Protein AF-A0A838FKN0-F1 (afdb_monomer)

Sequence (124 aa):
MKDRPEALARLDLLFSTSRIAHEATFDIHGELVALGADDDQTRELVRESALIALDDLAVLTAQARRLAARWSEQSLLAREEANRTLQAVHAELVRIEPEIRRLRARQQEIARDLRSRLTQAREG

Mean predicted aligned error: 3.79 Å

Structure (mmCIF, N/CA/C/O backbone):
data_AF-A0A838FKN0-F1
#
_entry.id   AF-A0A838FKN0-F1
#
loop_
_atom_site.group_PDB
_atom_site.id
_atom_site.type_symbol
_atom_site.label_atom_id
_atom_site.label_alt_id
_atom_site.label_comp_id
_atom_site.label_asym_id
_atom_site.label_entity_id
_atom_site.label_seq_id
_atom_site.pdbx_PDB_ins_code
_atom_site.Cartn_x
_atom_site.Cartn_y
_atom_site.Cartn_z
_atom_site.occupancy
_atom_site.B_iso_or_equiv
_atom_site.auth_seq_id
_atom_site.auth_comp_id
_atom_site.auth_asym_id
_atom_site.auth_atom_id
_atom_site.pdbx_PDB_model_num
ATOM 1 N N . MET A 1 1 ? 28.565 -5.437 -4.246 1.00 41.88 1 MET A N 1
ATOM 2 C CA . MET A 1 1 ? 27.161 -5.333 -4.697 1.00 41.88 1 MET A CA 1
ATOM 3 C C . MET A 1 1 ? 27.004 -3.983 -5.366 1.00 41.88 1 MET A C 1
ATOM 5 O O . MET A 1 1 ? 27.414 -3.004 -4.768 1.00 41.88 1 MET A O 1
ATOM 9 N N . LYS A 1 2 ? 26.518 -3.927 -6.611 1.00 53.03 2 LYS A N 1
ATOM 10 C CA . LYS A 1 2 ? 26.125 -2.654 -7.232 1.00 53.03 2 LYS A CA 1
ATOM 11 C C . LYS A 1 2 ? 24.894 -2.177 -6.465 1.00 53.03 2 LYS A C 1
ATOM 13 O O . LYS A 1 2 ? 23.946 -2.957 -6.364 1.00 53.03 2 LYS A O 1
ATOM 18 N N . ASP A 1 3 ? 24.936 -0.983 -5.890 1.00 70.62 3 ASP A N 1
ATOM 19 C CA . ASP A 1 3 ? 23.798 -0.439 -5.152 1.00 70.62 3 ASP A CA 1
ATOM 20 C C . ASP A 1 3 ? 22.535 -0.515 -6.014 1.00 70.62 3 ASP A C 1
ATOM 22 O O . ASP A 1 3 ? 22.561 -0.223 -7.217 1.00 70.62 3 ASP A O 1
ATOM 26 N N . ARG A 1 4 ? 21.437 -0.990 -5.417 1.00 79.88 4 ARG A N 1
ATOM 27 C CA . ARG A 1 4 ? 20.151 -1.081 -6.108 1.00 79.88 4 ARG A CA 1
ATOM 28 C C . ARG A 1 4 ? 19.762 0.334 -6.551 1.00 79.88 4 ARG A C 1
ATOM 30 O O . ARG A 1 4 ? 19.778 1.231 -5.709 1.00 79.88 4 ARG A O 1
ATOM 37 N N . PRO A 1 5 ? 19.406 0.555 -7.830 1.00 90.19 5 PRO A N 1
ATOM 38 C CA . PRO A 1 5 ? 19.011 1.876 -8.293 1.00 90.19 5 PRO A CA 1
ATOM 39 C C . PRO A 1 5 ? 17.907 2.479 -7.425 1.00 90.19 5 PRO A C 1
ATOM 41 O O . PRO A 1 5 ? 16.948 1.788 -7.076 1.00 90.19 5 PRO A O 1
ATOM 44 N N . GLU A 1 6 ? 18.016 3.775 -7.138 1.00 91.62 6 GLU A N 1
ATOM 45 C CA . GLU A 1 6 ? 17.110 4.504 -6.243 1.00 91.62 6 GLU A CA 1
ATOM 46 C C . GLU A 1 6 ? 15.633 4.306 -6.609 1.00 91.62 6 GLU A C 1
ATOM 48 O O . GLU A 1 6 ? 14.808 4.032 -5.743 1.00 91.62 6 GLU A O 1
ATOM 53 N N . ALA A 1 7 ? 15.299 4.355 -7.902 1.00 89.88 7 ALA A N 1
ATOM 54 C CA . ALA A 1 7 ? 13.933 4.142 -8.373 1.00 89.88 7 ALA A CA 1
ATOM 55 C C . ALA A 1 7 ? 13.384 2.757 -7.972 1.00 89.88 7 ALA A C 1
ATOM 57 O O . ALA A 1 7 ? 12.235 2.635 -7.554 1.00 89.88 7 ALA A O 1
ATOM 58 N N . LEU A 1 8 ? 14.213 1.712 -8.031 1.00 91.31 8 LEU A N 1
ATOM 59 C CA . LEU A 1 8 ? 13.810 0.361 -7.637 1.00 91.31 8 LEU A CA 1
ATOM 60 C C . LEU A 1 8 ? 13.711 0.214 -6.118 1.00 91.31 8 LEU A C 1
ATOM 62 O O . LEU A 1 8 ? 12.804 -0.456 -5.637 1.00 91.31 8 LEU A O 1
ATOM 66 N N . ALA A 1 9 ? 14.606 0.858 -5.366 1.00 92.81 9 ALA A N 1
ATOM 67 C CA . ALA A 1 9 ? 14.510 0.903 -3.908 1.00 92.81 9 ALA A CA 1
ATOM 68 C C . ALA A 1 9 ? 13.241 1.646 -3.449 1.00 92.81 9 ALA A C 1
ATOM 70 O O . ALA A 1 9 ? 12.555 1.203 -2.530 1.00 92.81 9 ALA A O 1
ATOM 71 N N . ARG A 1 10 ? 12.881 2.742 -4.129 1.00 91.38 10 ARG A N 1
ATOM 72 C CA . ARG A 1 10 ? 11.648 3.495 -3.875 1.00 91.38 10 ARG A CA 1
ATOM 73 C C . ARG A 1 10 ? 10.408 2.644 -4.139 1.00 91.38 10 ARG A C 1
ATOM 75 O O . ARG A 1 10 ? 9.490 2.674 -3.328 1.00 91.38 10 ARG A O 1
ATOM 82 N N . LEU A 1 11 ? 10.388 1.871 -5.226 1.00 90.06 11 LEU A N 1
ATOM 83 C CA . LEU A 1 11 ? 9.292 0.942 -5.517 1.00 90.06 11 LEU A CA 1
ATOM 84 C C . LEU A 1 11 ? 9.113 -0.101 -4.402 1.00 90.06 11 LEU A C 1
ATOM 86 O O . LEU A 1 11 ? 7.991 -0.309 -3.948 1.00 90.06 11 LEU A O 1
ATOM 90 N N . ASP A 1 12 ? 10.197 -0.711 -3.921 1.00 91.00 12 ASP A N 1
ATOM 91 C CA . ASP A 1 12 ? 10.123 -1.682 -2.819 1.00 91.00 12 ASP A CA 1
ATOM 92 C C . ASP A 1 12 ? 9.615 -1.043 -1.521 1.00 91.00 12 ASP A C 1
ATOM 94 O O . ASP A 1 12 ? 8.789 -1.624 -0.813 1.00 91.00 12 ASP A O 1
ATOM 98 N N . LEU A 1 13 ? 10.094 0.167 -1.215 1.00 91.50 13 LEU A N 1
ATOM 99 C CA . LEU A 1 13 ? 9.705 0.904 -0.017 1.00 91.50 13 LEU A CA 1
ATOM 100 C C . LEU A 1 13 ? 8.203 1.218 -0.003 1.00 91.50 13 LEU A C 1
ATOM 102 O O . LEU A 1 13 ? 7.563 1.168 1.046 1.00 91.50 13 LEU A O 1
ATOM 106 N N . LEU A 1 14 ? 7.621 1.525 -1.162 1.00 89.06 14 LEU A N 1
ATOM 107 C CA . LEU A 1 14 ? 6.186 1.790 -1.284 1.00 89.06 14 LEU A CA 1
ATOM 108 C C . LEU A 1 14 ? 5.347 0.580 -0.858 1.00 89.06 14 LEU A C 1
ATOM 110 O O . LEU A 1 14 ? 4.394 0.726 -0.094 1.00 89.06 14 LEU A O 1
ATOM 114 N N . PHE A 1 15 ? 5.744 -0.619 -1.282 1.00 86.81 15 PHE A N 1
ATOM 115 C CA . PHE A 1 15 ? 5.071 -1.855 -0.892 1.00 86.81 15 PHE A CA 1
ATOM 116 C C . PHE A 1 15 ? 5.256 -2.183 0.587 1.00 86.81 15 PHE A C 1
ATOM 118 O O . PHE A 1 15 ? 4.286 -2.498 1.279 1.00 86.81 15 PHE A O 1
ATOM 125 N N . SER A 1 16 ? 6.492 -2.109 1.086 1.00 91.06 16 SER A N 1
ATOM 126 C CA . SER A 1 16 ? 6.775 -2.469 2.476 1.00 91.06 16 SER A CA 1
ATOM 127 C C . SER A 1 16 ? 6.054 -1.539 3.449 1.00 91.06 16 SER A C 1
ATOM 129 O O . SER A 1 16 ? 5.440 -2.013 4.402 1.00 91.06 16 SER A O 1
ATOM 131 N N . THR A 1 17 ? 6.049 -0.233 3.177 1.00 92.81 17 THR A N 1
ATOM 132 C CA . THR A 1 17 ? 5.402 0.754 4.051 1.00 92.81 17 THR A CA 1
ATOM 133 C C . THR A 1 17 ? 3.88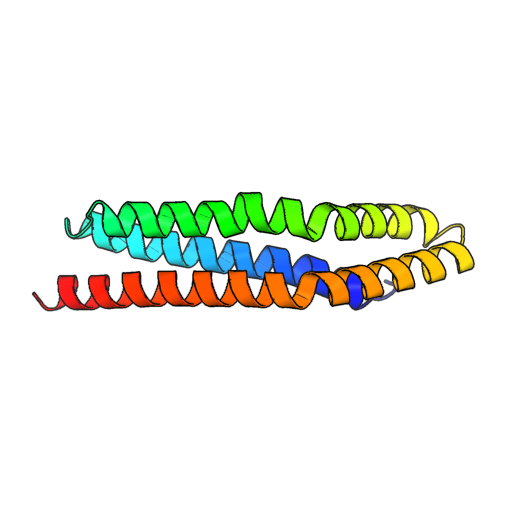5 0.628 4.080 1.00 92.81 17 THR A C 1
ATOM 135 O O . THR A 1 17 ? 3.303 0.766 5.154 1.00 92.81 17 THR A O 1
ATOM 138 N N . SER A 1 18 ? 3.234 0.326 2.953 1.00 92.25 18 SER A N 1
ATOM 139 C CA . SER A 1 18 ? 1.783 0.120 2.954 1.00 92.25 18 SER A CA 1
ATOM 140 C C . SER A 1 18 ? 1.371 -1.158 3.680 1.00 92.25 18 SER A C 1
ATOM 142 O O . SER A 1 18 ? 0.406 -1.142 4.444 1.00 92.25 18 SER A O 1
ATOM 144 N N . ARG A 1 19 ? 2.137 -2.246 3.519 1.00 92.81 19 ARG A N 1
ATOM 145 C CA . ARG A 1 19 ? 1.890 -3.493 4.255 1.00 92.81 19 ARG A CA 1
ATOM 146 C C . ARG A 1 19 ? 2.026 -3.287 5.764 1.00 92.81 19 ARG A C 1
ATOM 148 O O . ARG A 1 19 ? 1.132 -3.679 6.500 1.00 92.81 19 ARG A O 1
ATOM 155 N N . ILE A 1 20 ? 3.081 -2.595 6.203 1.00 94.88 20 ILE A N 1
ATOM 156 C CA . ILE A 1 20 ? 3.284 -2.242 7.619 1.00 94.88 20 ILE A CA 1
ATOM 157 C C . ILE A 1 20 ? 2.131 -1.373 8.144 1.00 94.88 20 ILE A C 1
ATOM 159 O O . ILE A 1 20 ? 1.662 -1.569 9.262 1.00 94.88 20 ILE A O 1
ATOM 163 N N . ALA A 1 21 ? 1.651 -0.411 7.349 1.00 94.06 21 ALA A N 1
ATOM 164 C CA . ALA A 1 21 ? 0.515 0.423 7.740 1.00 94.06 21 ALA A CA 1
ATOM 165 C C . ALA A 1 21 ? -0.773 -0.399 7.915 1.00 94.06 21 ALA A C 1
ATOM 167 O O . ALA A 1 21 ? -1.530 -0.159 8.859 1.00 94.06 21 ALA A O 1
ATOM 168 N N . HIS A 1 22 ? -1.011 -1.378 7.038 1.00 96.75 22 HIS A N 1
ATOM 169 C CA . HIS A 1 22 ? -2.139 -2.293 7.166 1.00 96.75 22 HIS A CA 1
ATOM 170 C C . HIS A 1 22 ? -2.008 -3.211 8.387 1.00 96.75 22 HIS A C 1
ATOM 172 O O . HIS A 1 22 ? -2.957 -3.303 9.158 1.00 96.75 22 HIS A O 1
ATOM 178 N N . GLU A 1 23 ? -0.840 -3.815 8.614 1.00 97.19 23 GLU A N 1
ATOM 179 C CA . GLU A 1 23 ? -0.567 -4.642 9.801 1.00 97.19 23 GLU A CA 1
ATOM 180 C C . GLU A 1 23 ? -0.859 -3.858 11.090 1.00 97.19 23 GLU A C 1
ATOM 182 O O . GLU A 1 23 ? -1.661 -4.295 11.909 1.00 97.19 23 GLU A O 1
ATOM 187 N N . ALA A 1 24 ? -0.352 -2.626 11.203 1.00 96.25 24 ALA A N 1
ATOM 188 C CA . ALA A 1 24 ? -0.637 -1.772 12.356 1.00 96.25 24 ALA A CA 1
ATOM 189 C C . ALA A 1 24 ? -2.135 -1.433 12.505 1.00 96.25 24 ALA A C 1
ATOM 191 O O . ALA A 1 24 ? -2.636 -1.309 13.619 1.00 96.25 24 ALA A O 1
ATOM 192 N N . THR A 1 25 ? -2.856 -1.259 11.391 1.00 97.44 25 THR A N 1
ATOM 193 C CA . THR A 1 25 ? -4.315 -1.035 11.387 1.00 97.44 25 THR A CA 1
ATOM 194 C C . THR A 1 25 ? -5.055 -2.270 11.904 1.00 97.44 25 THR A C 1
ATOM 196 O O . THR A 1 25 ? -5.988 -2.150 12.698 1.00 97.44 25 THR A O 1
ATOM 199 N N . PHE A 1 26 ? -4.632 -3.452 11.459 1.00 97.38 26 PHE A N 1
ATOM 200 C CA . PHE A 1 26 ? -5.202 -4.729 11.859 1.00 97.38 26 PHE A CA 1
ATOM 201 C C . PHE A 1 26 ? -4.970 -5.011 13.349 1.00 97.38 26 PHE A C 1
ATOM 203 O O . PHE A 1 26 ? -5.905 -5.419 14.034 1.00 97.38 26 PHE A O 1
ATOM 210 N N . ASP A 1 27 ? -3.781 -4.702 13.869 1.00 98.25 27 ASP A N 1
ATOM 211 C CA . ASP A 1 27 ? -3.459 -4.842 15.294 1.00 98.25 27 ASP A CA 1
ATOM 212 C C . ASP A 1 27 ? -4.378 -3.976 16.172 1.00 98.25 27 ASP A C 1
ATOM 214 O O . ASP A 1 27 ? -4.989 -4.482 17.114 1.00 98.25 27 ASP A O 1
ATOM 218 N N . ILE A 1 28 ? -4.575 -2.697 15.814 1.00 97.94 28 ILE A N 1
ATOM 219 C CA . ILE A 1 28 ? -5.493 -1.792 16.535 1.00 97.94 28 ILE A CA 1
ATOM 220 C C . ILE A 1 28 ? -6.921 -2.354 16.544 1.00 97.94 28 ILE A C 1
ATOM 222 O O . ILE A 1 28 ? -7.617 -2.286 17.557 1.00 97.94 28 ILE A O 1
ATOM 226 N N . HIS A 1 29 ? -7.375 -2.909 15.420 1.00 97.94 29 HIS A N 1
ATOM 227 C CA . HIS A 1 29 ? -8.687 -3.544 15.356 1.00 97.94 29 HIS A CA 1
ATOM 228 C C . HIS A 1 29 ? -8.767 -4.802 16.226 1.00 97.94 29 HIS A C 1
ATOM 230 O O . HIS A 1 29 ? -9.782 -5.018 16.880 1.00 97.94 29 HIS A O 1
ATOM 236 N N . GLY A 1 30 ? -7.707 -5.612 16.282 1.00 98.12 30 GLY A N 1
ATOM 237 C CA . GLY A 1 30 ? -7.626 -6.748 17.199 1.00 98.12 30 GLY A CA 1
ATOM 238 C C . GLY A 1 30 ? -7.803 -6.331 18.662 1.00 98.12 30 GLY A C 1
ATOM 239 O O . GLY A 1 30 ? -8.516 -6.998 19.410 1.00 98.12 30 GLY A O 1
ATOM 240 N N . GLU A 1 31 ? -7.233 -5.190 19.055 1.00 98.31 31 GLU A N 1
ATOM 241 C CA . GLU A 1 31 ? -7.431 -4.619 20.392 1.00 98.31 31 GLU A CA 1
ATOM 242 C C . GLU A 1 31 ? -8.880 -4.157 20.627 1.00 98.31 31 GLU A C 1
ATOM 244 O O . GLU A 1 31 ? -9.433 -4.412 21.695 1.00 98.31 31 GLU A O 1
ATOM 249 N N . LEU A 1 32 ? -9.522 -3.531 19.635 1.00 98.00 32 LEU A N 1
ATOM 250 C CA . LEU A 1 32 ? -10.941 -3.153 19.710 1.00 98.00 32 LEU A CA 1
ATOM 251 C C . LEU A 1 32 ? -11.857 -4.374 19.878 1.00 98.00 32 LEU A C 1
ATOM 253 O O . LEU A 1 32 ? -12.741 -4.356 20.733 1.00 98.00 32 LEU A O 1
ATOM 257 N N . VAL A 1 33 ? -11.603 -5.447 19.122 1.00 98.00 33 VAL A N 1
ATOM 258 C CA . VAL A 1 33 ? -12.328 -6.724 19.246 1.00 98.00 33 VAL A CA 1
ATOM 259 C C . VAL A 1 33 ? -12.144 -7.322 20.640 1.00 98.00 33 VAL A C 1
ATOM 261 O O . VAL A 1 33 ? -13.103 -7.787 21.249 1.00 98.00 33 VAL A O 1
ATOM 264 N N . ALA A 1 34 ? -10.924 -7.285 21.185 1.00 97.94 34 ALA A N 1
ATOM 265 C CA . ALA A 1 34 ? -10.646 -7.802 22.524 1.00 97.94 34 ALA A CA 1
ATOM 266 C C . ALA A 1 34 ? -11.397 -7.039 23.633 1.00 97.94 34 ALA A C 1
ATOM 268 O O . ALA A 1 34 ? -11.714 -7.624 24.667 1.00 97.94 34 ALA A O 1
ATOM 269 N N . LEU A 1 35 ? -11.699 -5.757 23.411 1.00 97.25 35 LEU A N 1
ATOM 270 C CA . LEU A 1 35 ? -12.506 -4.925 24.308 1.00 97.25 35 LEU A CA 1
ATOM 271 C C . LEU A 1 35 ? -14.020 -5.047 24.055 1.00 97.25 35 LEU A C 1
ATOM 273 O O . LEU A 1 35 ? -14.800 -4.443 24.786 1.00 97.25 35 LEU A O 1
ATOM 277 N N . GLY A 1 36 ? -14.452 -5.798 23.034 1.00 96.00 36 GLY A N 1
ATOM 278 C CA . GLY A 1 36 ? -15.856 -5.851 22.609 1.00 96.00 36 GLY A CA 1
ATOM 279 C C . GLY A 1 36 ? -16.379 -4.513 22.072 1.00 96.00 36 GLY A C 1
ATOM 280 O O . GLY A 1 36 ? -17.578 -4.252 22.135 1.00 96.00 36 GLY A O 1
ATOM 281 N N . ALA A 1 37 ? -15.474 -3.657 21.592 1.00 95.81 37 ALA A N 1
ATOM 282 C CA . ALA A 1 37 ? -15.757 -2.318 21.081 1.00 95.81 37 ALA A CA 1
ATOM 283 C C . ALA A 1 37 ? -15.659 -2.242 19.546 1.00 95.81 37 ALA A C 1
ATOM 285 O O . ALA A 1 37 ? -15.611 -1.149 18.977 1.00 95.81 37 ALA A O 1
ATOM 286 N N . ASP A 1 38 ? -15.582 -3.388 18.867 1.00 95.88 38 ASP A N 1
ATOM 287 C CA . ASP A 1 38 ? -15.651 -3.456 17.416 1.00 95.88 38 ASP A CA 1
ATOM 288 C C . ASP A 1 38 ? -17.089 -3.284 16.915 1.00 95.88 38 ASP A C 1
ATOM 290 O O . ASP A 1 38 ? -18.054 -3.803 17.477 1.00 95.88 38 ASP A O 1
ATOM 294 N N . ASP A 1 39 ? -17.227 -2.560 15.813 1.00 95.50 39 ASP A N 1
ATOM 295 C CA . ASP A 1 39 ? -18.488 -2.361 15.118 1.00 95.50 39 ASP A CA 1
ATOM 296 C C . ASP A 1 39 ? -18.298 -2.539 13.605 1.00 95.50 39 ASP A C 1
ATOM 298 O O . ASP A 1 39 ? -17.213 -2.843 13.094 1.00 95.50 39 ASP A O 1
ATOM 302 N N . ASP A 1 40 ? -19.382 -2.382 12.852 1.00 97.44 40 ASP A N 1
ATOM 303 C CA . ASP A 1 40 ? -19.327 -2.523 11.397 1.00 97.44 40 ASP A CA 1
ATOM 304 C C . ASP A 1 40 ? -18.446 -1.452 10.747 1.00 97.44 40 ASP A C 1
ATOM 306 O O . ASP A 1 40 ? -17.835 -1.700 9.707 1.00 97.44 40 ASP A O 1
ATOM 310 N N . GLN A 1 41 ? -18.305 -0.287 11.382 1.00 96.44 41 GLN A N 1
ATOM 311 C CA . GLN A 1 41 ? -17.443 0.774 10.887 1.00 96.44 41 GLN A CA 1
ATOM 312 C C . GLN A 1 41 ? -15.962 0.435 11.089 1.00 96.44 41 GLN A C 1
ATOM 314 O O . GLN A 1 41 ? -15.166 0.653 10.176 1.0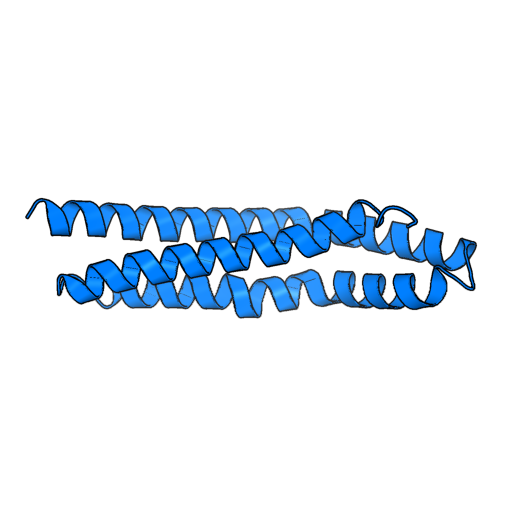0 96.44 41 GLN A O 1
ATOM 319 N N . THR A 1 42 ? -15.566 -0.126 12.234 1.00 97.25 42 THR A N 1
ATOM 320 C CA . THR A 1 42 ? -14.178 -0.555 12.461 1.00 97.25 42 THR A CA 1
ATOM 321 C C . THR A 1 42 ? -13.804 -1.708 11.535 1.00 97.25 42 THR A C 1
ATOM 323 O O . THR A 1 42 ? -12.698 -1.712 10.991 1.00 97.25 42 THR A O 1
ATOM 326 N N . ARG A 1 43 ? -14.737 -2.637 11.279 1.00 97.81 43 ARG A N 1
ATOM 327 C CA . ARG A 1 43 ? -14.559 -3.711 10.288 1.00 97.81 43 ARG A CA 1
ATOM 328 C C . ARG A 1 43 ? -14.372 -3.166 8.873 1.00 97.81 43 ARG A C 1
ATOM 330 O O . ARG A 1 43 ? -13.462 -3.600 8.166 1.00 97.81 43 ARG A O 1
ATOM 337 N N . GLU A 1 44 ? -15.201 -2.208 8.465 1.00 98.31 44 GLU A N 1
ATOM 338 C CA . GLU A 1 44 ? -15.113 -1.596 7.137 1.00 98.31 44 GLU A CA 1
ATOM 339 C C . GLU A 1 44 ? -13.796 -0.832 6.948 1.00 98.31 44 GLU A C 1
ATOM 341 O O . GLU A 1 44 ? -13.144 -0.983 5.918 1.00 98.31 44 GLU A O 1
ATOM 346 N N . LEU A 1 45 ? -13.343 -0.094 7.964 1.00 98.19 45 LEU A N 1
ATOM 347 C CA . LEU A 1 45 ? -12.056 0.608 7.936 1.00 98.19 45 LEU A CA 1
ATOM 348 C C . LEU A 1 45 ? -10.871 -0.356 7.746 1.00 98.19 45 LEU A C 1
ATOM 350 O O . LEU A 1 45 ? -9.964 -0.085 6.955 1.00 98.19 45 LEU A O 1
ATOM 354 N N . VAL A 1 46 ? -10.873 -1.508 8.425 1.00 97.69 46 VAL A N 1
ATOM 355 C CA . VAL A 1 46 ? -9.837 -2.539 8.227 1.00 97.69 46 VAL A CA 1
ATOM 356 C C . VAL A 1 46 ? -9.920 -3.151 6.833 1.00 97.69 46 VAL A C 1
ATOM 358 O O . VAL A 1 46 ? -8.882 -3.345 6.196 1.00 97.69 46 VAL A O 1
ATOM 361 N N . ARG A 1 47 ? -11.134 -3.427 6.339 1.00 98.12 47 ARG A N 1
ATOM 362 C CA . ARG A 1 47 ? -11.351 -3.943 4.982 1.00 98.12 47 ARG A CA 1
ATOM 363 C C . ARG A 1 47 ? -10.811 -2.977 3.931 1.00 98.12 47 ARG A C 1
ATOM 365 O O . ARG A 1 47 ? -10.104 -3.404 3.024 1.00 98.12 47 ARG A O 1
ATOM 372 N N . GLU A 1 48 ? -11.095 -1.688 4.071 1.00 98.19 48 GLU A N 1
ATOM 373 C CA . GLU A 1 48 ? -10.577 -0.649 3.183 1.00 98.19 48 GLU A CA 1
ATOM 374 C C . GLU A 1 48 ? -9.044 -0.583 3.233 1.00 98.19 48 GLU A C 1
ATOM 376 O O . GLU A 1 48 ? -8.385 -0.579 2.194 1.00 98.19 48 GLU A O 1
ATOM 381 N N . SER A 1 49 ? -8.450 -0.628 4.429 1.00 97.25 49 SER A N 1
ATOM 382 C CA . SER A 1 49 ? -6.990 -0.682 4.587 1.00 97.25 49 SER A CA 1
ATOM 383 C C . SER A 1 49 ? -6.369 -1.904 3.893 1.00 97.25 49 SER A C 1
ATOM 385 O O . SER A 1 49 ? -5.308 -1.783 3.273 1.00 97.25 49 SER A O 1
ATOM 387 N N . ALA A 1 50 ? -7.041 -3.062 3.949 1.00 96.69 50 ALA A N 1
ATOM 388 C CA . ALA A 1 50 ? -6.614 -4.280 3.262 1.00 96.69 50 ALA A CA 1
ATOM 389 C C . ALA A 1 50 ? -6.676 -4.129 1.735 1.00 96.69 50 ALA A C 1
ATOM 391 O O . ALA A 1 50 ? -5.722 -4.502 1.055 1.00 96.69 50 ALA A O 1
ATOM 392 N N . LEU A 1 51 ? -7.756 -3.549 1.196 1.00 97.44 51 LEU A N 1
ATOM 393 C CA . LEU A 1 51 ? -7.891 -3.285 -0.242 1.00 97.44 51 LEU A CA 1
ATOM 394 C C . LEU A 1 51 ? -6.768 -2.382 -0.755 1.00 97.44 51 LEU A C 1
ATOM 396 O O . LEU A 1 51 ? -6.137 -2.703 -1.761 1.00 97.44 51 LEU A O 1
ATOM 400 N N . ILE A 1 52 ? -6.434 -1.324 -0.012 1.00 95.94 52 ILE A N 1
ATOM 401 C CA . ILE A 1 52 ? -5.336 -0.428 -0.388 1.00 95.94 52 ILE A CA 1
ATOM 402 C C . ILE A 1 52 ? -4.001 -1.187 -0.450 1.00 95.94 52 ILE A C 1
ATOM 404 O O . ILE A 1 52 ? -3.242 -1.053 -1.415 1.00 95.94 52 ILE A O 1
ATOM 408 N N . ALA A 1 53 ? -3.697 -1.975 0.585 1.00 93.06 53 ALA A N 1
ATOM 409 C CA . ALA A 1 53 ? -2.407 -2.649 0.715 1.00 93.06 53 ALA A CA 1
ATOM 410 C C . ALA A 1 53 ? -2.240 -3.846 -0.235 1.00 93.06 53 ALA A C 1
ATOM 412 O O . ALA A 1 53 ? -1.121 -4.123 -0.675 1.00 93.06 53 ALA A O 1
ATOM 413 N N . LEU A 1 54 ? -3.326 -4.569 -0.524 1.00 90.56 54 LEU A N 1
ATOM 414 C CA . 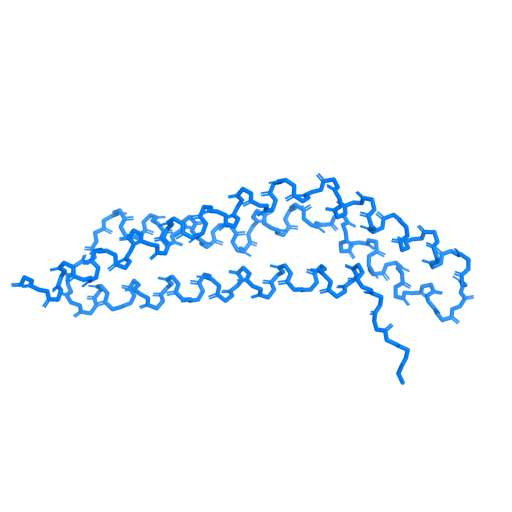LEU A 1 54 ? -3.286 -5.840 -1.250 1.00 90.56 54 LEU A CA 1
ATOM 415 C C . LEU A 1 54 ? -3.718 -5.725 -2.715 1.00 90.56 54 LEU A C 1
ATOM 417 O O . LEU A 1 54 ? -3.239 -6.520 -3.523 1.00 90.56 54 LEU A O 1
ATOM 421 N N . ASP A 1 55 ? -4.567 -4.755 -3.064 1.00 94.62 55 ASP A N 1
ATOM 422 C CA . ASP A 1 55 ? -5.135 -4.620 -4.410 1.00 94.62 55 ASP A CA 1
ATOM 423 C C . ASP A 1 55 ? -4.725 -3.304 -5.083 1.00 94.62 55 ASP A C 1
ATOM 425 O O . ASP A 1 55 ? -3.940 -3.322 -6.036 1.00 94.62 55 ASP A O 1
ATOM 429 N N . ASP A 1 56 ? -5.142 -2.150 -4.550 1.00 94.12 56 ASP A N 1
ATOM 430 C CA . ASP A 1 56 ? -4.967 -0.855 -5.229 1.00 94.12 56 ASP A CA 1
ATOM 431 C C . ASP A 1 56 ? -3.498 -0.560 -5.549 1.00 94.12 56 ASP A C 1
ATOM 433 O O . ASP A 1 56 ? -3.148 -0.189 -6.674 1.00 94.12 56 ASP A O 1
ATOM 437 N N . LEU A 1 57 ? -2.599 -0.775 -4.583 1.00 91.56 57 LEU A N 1
ATOM 438 C CA . LEU A 1 57 ? -1.166 -0.592 -4.808 1.00 91.56 57 LEU A CA 1
ATOM 439 C C . LEU A 1 57 ? -0.576 -1.621 -5.769 1.00 91.56 57 LEU A C 1
ATOM 441 O O . LEU A 1 57 ? 0.342 -1.286 -6.525 1.00 91.56 57 LEU A O 1
ATOM 445 N N . ALA A 1 58 ? -1.075 -2.857 -5.762 1.00 90.38 58 ALA A N 1
ATOM 446 C CA . ALA A 1 58 ? -0.614 -3.891 -6.680 1.00 90.38 58 ALA A CA 1
ATOM 447 C C . ALA A 1 58 ? -0.971 -3.529 -8.128 1.00 90.38 58 ALA A C 1
ATOM 449 O O . ALA A 1 58 ? -0.108 -3.612 -9.008 1.00 90.38 58 ALA A O 1
ATOM 450 N N . VAL A 1 59 ? -2.198 -3.056 -8.358 1.00 94.31 59 VAL A N 1
ATOM 451 C CA . VAL A 1 59 ? -2.671 -2.574 -9.661 1.00 94.31 59 VAL A CA 1
ATOM 452 C C . VAL A 1 59 ? -1.893 -1.334 -10.092 1.00 94.31 59 VAL A C 1
ATOM 454 O O . VAL A 1 59 ? -1.321 -1.306 -11.185 1.00 94.31 59 VAL A O 1
ATOM 457 N N . LEU A 1 60 ? -1.804 -0.328 -9.221 1.00 94.50 60 LEU A N 1
ATOM 458 C CA . LEU A 1 60 ? -1.198 0.964 -9.532 1.00 94.50 60 LEU A CA 1
ATOM 459 C C . LEU A 1 60 ? 0.284 0.852 -9.915 1.00 94.50 60 LEU A C 1
ATOM 461 O O . LEU A 1 60 ? 0.768 1.593 -10.768 1.00 94.50 60 LEU A O 1
ATOM 465 N N . THR A 1 61 ? 1.010 -0.091 -9.317 1.00 93.81 61 THR A N 1
ATOM 466 C CA . THR A 1 61 ? 2.454 -0.269 -9.532 1.00 93.81 61 THR A CA 1
ATOM 467 C C . THR A 1 61 ? 2.802 -1.406 -10.500 1.00 93.81 61 THR A C 1
ATOM 469 O O . THR A 1 61 ? 3.987 -1.663 -10.743 1.00 93.81 61 THR A O 1
ATOM 472 N N . ALA A 1 62 ? 1.811 -2.092 -11.083 1.00 94.94 62 ALA A N 1
ATOM 473 C CA . ALA A 1 62 ? 2.024 -3.271 -11.926 1.00 94.94 62 ALA A CA 1
ATOM 474 C C . ALA A 1 62 ? 3.016 -3.009 -13.073 1.00 94.94 62 ALA A C 1
ATOM 476 O O . ALA A 1 62 ? 3.911 -3.818 -13.334 1.00 94.94 62 ALA A O 1
ATOM 477 N N . GLN A 1 63 ? 2.907 -1.851 -13.726 1.00 96.94 63 GLN A N 1
ATOM 478 C CA . GLN A 1 63 ? 3.808 -1.467 -14.809 1.00 96.94 63 GLN A CA 1
ATOM 479 C C . GLN A 1 63 ? 5.228 -1.170 -14.306 1.00 96.94 63 GLN A C 1
ATOM 481 O O . GLN A 1 63 ? 6.195 -1.654 -14.897 1.00 96.94 63 GLN A O 1
ATOM 486 N N . ALA A 1 64 ? 5.375 -0.452 -13.188 1.00 95.25 64 ALA A N 1
ATOM 487 C CA . ALA A 1 64 ? 6.680 -0.207 -12.571 1.00 95.25 64 ALA A CA 1
ATOM 488 C C . ALA A 1 64 ? 7.385 -1.526 -12.202 1.00 95.25 64 ALA A C 1
ATOM 490 O O . ALA A 1 64 ? 8.585 -1.670 -12.433 1.00 95.25 64 ALA A O 1
ATOM 491 N N . ARG A 1 65 ? 6.637 -2.528 -11.719 1.00 94.06 65 ARG A N 1
ATOM 492 C CA . ARG A 1 65 ? 7.160 -3.874 -11.420 1.00 94.06 65 ARG A CA 1
ATOM 493 C C . ARG A 1 65 ? 7.597 -4.633 -12.670 1.00 94.06 65 ARG A C 1
ATOM 495 O O . ARG A 1 65 ? 8.651 -5.265 -12.653 1.00 94.06 65 ARG A O 1
ATOM 502 N N . ARG A 1 66 ? 6.829 -4.556 -13.761 1.00 96.75 66 ARG A N 1
ATOM 503 C CA . ARG A 1 66 ? 7.223 -5.151 -15.052 1.00 96.75 66 ARG A CA 1
ATOM 504 C C . ARG A 1 66 ? 8.521 -4.536 -15.572 1.00 96.75 66 ARG A C 1
ATOM 506 O O . ARG A 1 66 ? 9.414 -5.259 -16.007 1.00 96.75 66 ARG A O 1
ATOM 513 N N . LEU A 1 67 ? 8.654 -3.213 -15.481 1.00 96.75 67 LEU A N 1
ATOM 514 C CA . LEU A 1 67 ? 9.877 -2.506 -15.862 1.00 96.75 67 LEU A CA 1
ATOM 515 C C . LEU A 1 67 ? 11.056 -2.860 -14.942 1.00 96.75 67 LEU A C 1
ATOM 517 O O . LEU A 1 67 ? 12.164 -3.057 -15.430 1.00 96.75 67 LEU A O 1
ATOM 521 N N . ALA A 1 68 ? 10.824 -3.013 -13.637 1.00 94.19 68 ALA A N 1
ATOM 522 C CA . ALA A 1 68 ? 11.839 -3.464 -12.686 1.00 94.19 68 ALA A CA 1
ATOM 523 C C . ALA A 1 68 ? 12.363 -4.875 -13.005 1.00 94.19 68 ALA A C 1
ATOM 525 O O . ALA A 1 68 ? 13.575 -5.095 -12.994 1.00 94.19 68 ALA A O 1
ATOM 526 N N . ALA A 1 69 ? 11.470 -5.813 -13.338 1.00 94.38 69 ALA A N 1
ATOM 527 C CA . ALA A 1 69 ? 11.851 -7.162 -13.754 1.00 94.38 69 ALA A CA 1
ATOM 528 C C . ALA A 1 69 ? 12.699 -7.129 -15.036 1.00 94.38 69 ALA A C 1
ATOM 530 O O . ALA A 1 69 ? 13.805 -7.667 -15.062 1.00 94.38 69 ALA A O 1
A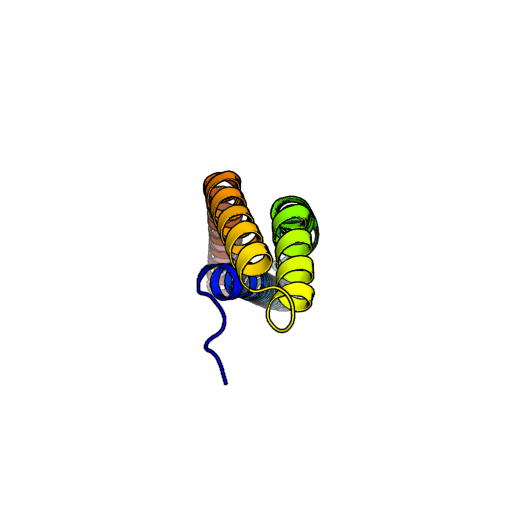TOM 531 N N . ARG A 1 70 ? 12.247 -6.379 -16.051 1.00 95.19 70 ARG A N 1
ATOM 532 C CA . ARG A 1 70 ? 12.999 -6.171 -17.297 1.00 95.19 70 ARG A CA 1
ATOM 533 C C . ARG A 1 70 ? 14.375 -5.547 -17.053 1.00 95.19 70 ARG A C 1
ATOM 535 O O . ARG A 1 70 ? 15.356 -5.949 -17.672 1.00 95.19 70 ARG A O 1
ATOM 542 N N . TRP A 1 71 ? 14.468 -4.568 -16.153 1.00 95.06 71 TRP A N 1
ATOM 543 C CA . TRP A 1 71 ? 15.749 -3.970 -15.781 1.00 95.06 71 TRP A CA 1
ATOM 544 C C . TRP A 1 71 ? 16.688 -5.015 -15.179 1.00 95.06 71 TRP A C 1
ATOM 546 O O . TRP A 1 71 ? 17.859 -5.057 -15.550 1.00 95.06 71 TRP A O 1
ATOM 556 N N . SER A 1 72 ? 16.180 -5.872 -14.287 1.00 91.38 72 SER A N 1
ATOM 557 C CA . SER A 1 72 ? 16.972 -6.926 -13.647 1.00 91.38 72 SER A CA 1
ATOM 558 C C . SER A 1 72 ? 17.609 -7.849 -14.687 1.00 91.38 72 SER A C 1
ATOM 560 O O . SER A 1 72 ? 18.812 -8.094 -14.619 1.00 91.38 72 SER A O 1
ATOM 562 N N . GLU A 1 73 ? 16.834 -8.280 -15.685 1.00 93.12 73 GLU A N 1
ATOM 563 C CA . GLU A 1 73 ? 17.301 -9.113 -16.803 1.00 93.12 73 GLU A CA 1
ATOM 564 C C . GLU A 1 73 ? 18.384 -8.414 -17.644 1.00 93.12 73 GLU A C 1
ATOM 566 O O . GLU A 1 73 ? 19.385 -9.021 -18.024 1.00 93.12 73 GLU A O 1
ATOM 571 N N . GLN A 1 74 ? 18.219 -7.116 -17.910 1.00 92.94 74 GLN A N 1
ATOM 572 C CA . GLN A 1 74 ? 19.128 -6.340 -18.762 1.00 92.94 74 GLN A CA 1
ATOM 573 C C . GLN A 1 74 ? 20.397 -5.872 -18.039 1.00 92.94 74 GLN A C 1
ATOM 575 O O . GLN A 1 74 ? 21.432 -5.678 -18.673 1.00 92.94 74 GLN A O 1
ATOM 580 N N . SER A 1 75 ? 20.340 -5.684 -16.719 1.00 89.38 75 SER A N 1
ATOM 581 C CA . SER A 1 75 ? 21.369 -4.992 -15.927 1.00 89.38 75 SER A CA 1
ATOM 582 C C . SER A 1 75 ? 22.780 -5.590 -16.026 1.00 89.38 75 SER A C 1
ATOM 584 O O . SER A 1 75 ? 23.765 -4.871 -15.820 1.00 89.38 75 SER A O 1
ATOM 586 N N . LEU A 1 76 ? 22.879 -6.881 -16.359 1.00 86.31 76 LEU A N 1
ATOM 587 C CA . LEU A 1 76 ? 24.134 -7.626 -16.481 1.00 86.31 76 LEU A CA 1
ATOM 588 C C . LEU A 1 76 ? 24.616 -7.791 -17.929 1.00 86.31 76 LEU A C 1
ATOM 590 O O . LEU A 1 76 ? 25.809 -7.987 -18.141 1.00 86.31 76 LEU A O 1
ATOM 594 N N . LEU A 1 77 ? 23.712 -7.711 -18.910 1.00 89.31 77 LEU A N 1
ATOM 595 C CA . LEU A 1 77 ? 23.974 -8.109 -20.301 1.00 89.31 77 LEU A CA 1
ATOM 596 C C . LEU A 1 77 ? 23.856 -6.953 -21.305 1.00 89.31 77 LEU A C 1
ATOM 598 O O . LEU A 1 77 ? 24.447 -7.010 -22.377 1.00 89.31 77 LEU A O 1
ATOM 602 N N . ALA A 1 78 ? 23.099 -5.909 -20.966 1.00 90.56 78 ALA A N 1
ATOM 603 C CA . ALA A 1 78 ? 22.635 -4.882 -21.895 1.00 90.56 78 ALA A CA 1
ATOM 604 C C . ALA A 1 78 ? 22.518 -3.529 -21.164 1.00 90.56 78 ALA A C 1
ATOM 606 O O . ALA A 1 78 ? 21.446 -3.110 -20.723 1.00 90.56 78 ALA A O 1
ATOM 607 N N . ARG A 1 79 ? 23.664 -2.869 -20.934 1.00 88.12 79 ARG A N 1
ATOM 608 C CA . ARG A 1 79 ? 23.752 -1.692 -20.046 1.00 88.12 79 ARG A CA 1
ATOM 609 C C . ARG A 1 79 ? 22.958 -0.490 -20.562 1.00 88.12 79 ARG A C 1
ATOM 611 O O . ARG A 1 79 ? 22.368 0.227 -19.755 1.00 88.12 79 ARG A O 1
ATOM 618 N N . GLU A 1 80 ? 22.954 -0.245 -21.868 1.00 92.94 80 GLU A N 1
ATOM 619 C CA . GLU A 1 80 ? 22.207 0.877 -22.448 1.00 92.94 80 GLU A CA 1
ATOM 620 C C . GLU A 1 80 ? 20.699 0.663 -22.322 1.00 92.94 80 GLU A C 1
ATOM 622 O O . GLU A 1 80 ? 19.966 1.565 -21.917 1.00 92.94 80 GLU A O 1
ATOM 627 N N . GLU A 1 81 ? 20.236 -0.552 -22.597 1.00 94.44 81 GLU A N 1
ATOM 628 C CA . GLU A 1 81 ? 18.847 -0.962 -22.456 1.00 94.44 81 GLU A CA 1
ATOM 629 C C . GLU A 1 81 ? 18.406 -0.897 -20.997 1.00 94.44 81 GLU A C 1
ATOM 631 O O . GLU A 1 81 ? 17.345 -0.346 -20.710 1.00 94.44 81 GLU A O 1
ATOM 636 N N . ALA A 1 82 ? 19.243 -1.367 -20.068 1.00 93.62 82 ALA A N 1
ATOM 637 C CA . ALA A 1 82 ? 18.989 -1.245 -18.639 1.00 93.62 82 ALA A CA 1
ATOM 638 C C . ALA A 1 82 ? 18.847 0.228 -18.221 1.00 93.62 82 ALA A C 1
ATOM 640 O O . ALA A 1 82 ? 17.934 0.571 -17.474 1.00 93.62 82 ALA A O 1
ATOM 641 N N . ASN A 1 83 ? 19.689 1.129 -18.736 1.00 93.75 83 ASN A N 1
ATOM 642 C CA . ASN A 1 83 ? 19.563 2.560 -18.449 1.00 93.75 83 ASN A CA 1
ATOM 643 C C . ASN A 1 83 ? 18.243 3.143 -18.982 1.00 93.75 83 ASN A C 1
ATOM 645 O O . ASN A 1 83 ? 17.568 3.873 -18.256 1.00 93.75 83 ASN A O 1
ATOM 649 N N . ARG A 1 84 ? 17.835 2.788 -20.208 1.00 95.69 84 ARG A N 1
ATOM 650 C CA . ARG A 1 84 ? 16.538 3.212 -20.773 1.00 95.69 84 ARG A CA 1
ATOM 651 C C . ARG A 1 84 ? 15.364 2.667 -19.956 1.00 95.69 84 ARG A C 1
ATOM 653 O O . ARG A 1 84 ? 14.425 3.400 -19.658 1.00 95.69 84 ARG A O 1
ATOM 660 N N . THR A 1 85 ? 15.427 1.405 -19.535 1.00 96.62 85 THR A N 1
ATOM 661 C CA . THR A 1 85 ? 14.397 0.803 -18.679 1.00 96.62 85 THR A CA 1
ATOM 662 C C . THR A 1 85 ? 14.338 1.492 -17.317 1.00 96.62 85 THR A C 1
ATOM 664 O O . THR A 1 85 ? 13.247 1.758 -16.822 1.00 96.62 85 THR A O 1
ATOM 667 N N . LEU A 1 86 ? 15.478 1.862 -16.726 1.00 95.06 86 LEU A N 1
ATOM 668 C CA . LEU A 1 86 ? 15.509 2.598 -15.461 1.00 95.06 86 LEU A CA 1
ATOM 669 C C . LEU A 1 86 ? 14.871 3.993 -15.583 1.00 95.06 86 LEU A C 1
ATOM 671 O O . LEU A 1 86 ? 14.129 4.403 -14.691 1.00 95.06 86 LEU A O 1
ATOM 675 N N . GLN A 1 87 ? 15.098 4.699 -16.695 1.00 95.94 87 GLN A N 1
ATOM 676 C CA . GLN A 1 87 ? 14.410 5.964 -16.987 1.00 95.94 87 GLN A CA 1
ATOM 677 C C . GLN A 1 87 ? 12.892 5.766 -17.093 1.00 95.94 87 GLN A C 1
ATOM 679 O O . GLN A 1 87 ? 12.129 6.567 -16.554 1.00 95.94 87 GLN A O 1
ATOM 684 N N . ALA A 1 88 ? 12.446 4.671 -17.718 1.00 97.44 88 ALA A N 1
ATOM 685 C CA . ALA A 1 88 ? 11.029 4.328 -17.789 1.00 97.44 88 ALA A CA 1
ATOM 686 C C . ALA A 1 88 ? 10.433 4.006 -16.407 1.00 97.44 88 ALA A C 1
ATOM 688 O O . ALA A 1 88 ? 9.325 4.450 -16.114 1.00 97.44 88 ALA A O 1
ATOM 689 N N . VAL A 1 89 ? 11.163 3.296 -15.532 1.00 96.19 89 VAL A N 1
ATOM 690 C CA . VAL A 1 89 ? 10.742 3.084 -14.131 1.00 96.19 89 VAL A CA 1
ATOM 691 C C . VAL A 1 89 ? 10.559 4.428 -13.429 1.00 96.19 89 VAL A C 1
ATOM 693 O O . VAL A 1 89 ? 9.557 4.630 -12.753 1.00 96.19 89 VAL A O 1
ATOM 696 N N . HIS A 1 90 ? 11.504 5.356 -13.592 1.00 95.81 90 HIS A N 1
ATOM 697 C CA . HIS A 1 90 ? 11.417 6.672 -12.962 1.00 95.81 90 HIS A CA 1
ATOM 698 C C . HIS A 1 90 ? 10.196 7.464 -13.451 1.00 95.81 90 HIS A C 1
ATOM 700 O O . HIS A 1 90 ? 9.435 7.974 -12.632 1.00 95.81 90 HIS A O 1
ATOM 706 N N . ALA A 1 91 ? 9.974 7.520 -14.767 1.00 96.81 91 ALA A N 1
ATOM 707 C CA . ALA A 1 91 ? 8.813 8.192 -15.347 1.00 96.81 91 ALA A CA 1
ATOM 708 C C . ALA A 1 91 ? 7.493 7.589 -14.842 1.00 96.81 91 ALA A C 1
ATOM 710 O O . ALA A 1 91 ? 6.566 8.318 -14.493 1.00 96.81 91 ALA A O 1
ATOM 711 N N . GLU A 1 92 ? 7.430 6.262 -14.742 1.00 97.12 92 GLU A N 1
ATOM 712 C CA . GLU A 1 92 ? 6.261 5.563 -14.221 1.00 97.12 92 GLU A CA 1
ATOM 713 C C . GLU A 1 92 ? 6.020 5.869 -12.738 1.00 97.12 92 GLU A C 1
ATOM 715 O O . GLU A 1 92 ? 4.889 6.155 -12.352 1.00 97.12 92 GLU A O 1
ATOM 720 N N . LEU A 1 93 ? 7.071 5.890 -11.911 1.00 95.06 93 LEU A N 1
ATOM 721 C CA . LEU A 1 93 ? 6.965 6.265 -10.497 1.00 95.06 93 LEU A CA 1
ATOM 722 C C . LEU A 1 93 ? 6.468 7.701 -10.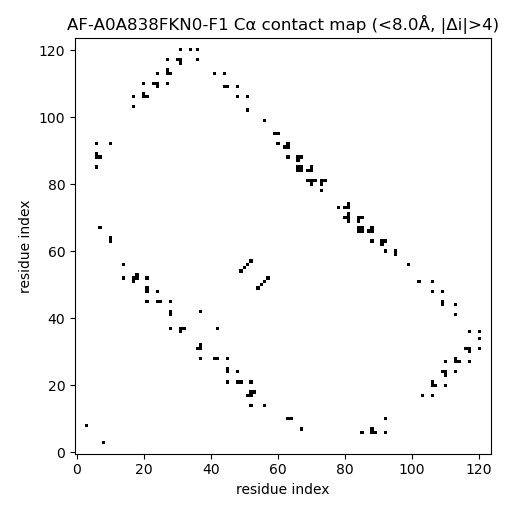312 1.00 95.06 93 LEU A C 1
ATOM 724 O O . LEU A 1 93 ? 5.619 7.937 -9.456 1.00 95.06 93 LEU A O 1
ATOM 728 N N . VAL A 1 94 ? 6.955 8.646 -11.121 1.00 95.81 94 VAL A N 1
ATOM 729 C CA . VAL A 1 94 ? 6.473 10.038 -11.115 1.00 95.81 94 VAL A CA 1
ATOM 730 C C . VAL A 1 94 ? 4.998 10.102 -11.513 1.00 95.81 94 VAL A C 1
ATOM 732 O O . VAL A 1 94 ? 4.223 10.823 -10.889 1.00 95.81 94 VAL A O 1
ATOM 735 N N . ARG A 1 95 ? 4.586 9.316 -12.515 1.00 96.94 95 ARG A N 1
ATOM 736 C CA . ARG A 1 95 ? 3.196 9.259 -12.986 1.00 96.94 95 ARG A CA 1
ATOM 737 C C . ARG A 1 95 ? 2.232 8.771 -11.903 1.00 96.94 95 ARG A C 1
ATOM 739 O O . ARG A 1 95 ? 1.141 9.320 -11.779 1.00 96.94 95 ARG A O 1
ATOM 746 N N . ILE A 1 96 ? 2.609 7.742 -11.142 1.00 95.94 96 ILE A N 1
ATOM 747 C CA . ILE A 1 96 ? 1.734 7.126 -10.126 1.00 95.94 96 ILE A CA 1
ATOM 748 C C . ILE A 1 96 ? 1.843 7.773 -8.741 1.00 95.94 96 ILE A C 1
ATOM 750 O O . ILE A 1 96 ? 1.003 7.526 -7.878 1.00 95.94 96 ILE A O 1
ATOM 754 N N . GLU A 1 97 ? 2.858 8.607 -8.511 1.00 94.56 97 GLU A N 1
ATOM 755 C CA . GLU A 1 97 ? 3.118 9.233 -7.214 1.00 94.56 97 GLU A CA 1
ATOM 756 C C . GLU A 1 97 ? 1.909 9.969 -6.600 1.00 94.56 97 GLU A C 1
ATOM 758 O O . GLU A 1 97 ? 1.676 9.782 -5.402 1.00 94.56 97 GLU A O 1
ATOM 763 N N . PRO A 1 98 ? 1.119 10.774 -7.340 1.00 96.00 98 PRO A N 1
ATOM 764 C CA . PRO A 1 98 ? -0.034 11.463 -6.759 1.00 96.00 98 PRO A CA 1
ATOM 765 C C . PRO A 1 98 ? -1.064 10.498 -6.166 1.00 96.00 98 PRO A C 1
ATOM 767 O O . PRO A 1 98 ? -1.552 10.712 -5.057 1.00 96.00 98 PRO A O 1
ATOM 770 N N . GLU A 1 99 ? -1.338 9.403 -6.871 1.00 96.62 99 GLU A N 1
ATOM 771 C CA . GLU A 1 99 ? -2.312 8.404 -6.440 1.00 96.62 99 GLU 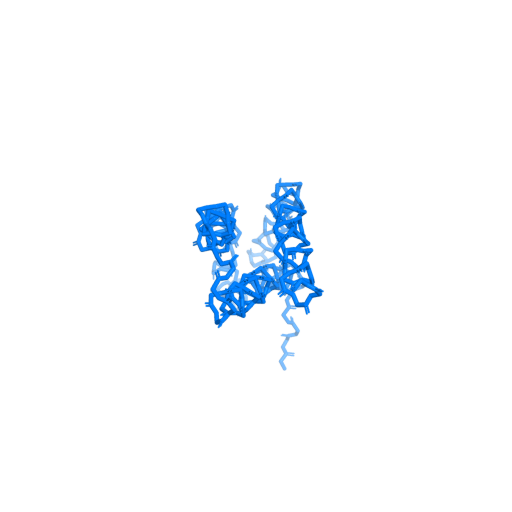A CA 1
ATOM 772 C C . GLU A 1 99 ? -1.791 7.601 -5.243 1.00 96.62 99 GLU A C 1
ATOM 774 O O . GLU A 1 99 ? -2.504 7.400 -4.264 1.00 96.62 99 GLU A O 1
ATOM 779 N N . ILE A 1 100 ? -0.499 7.260 -5.237 1.00 93.88 100 ILE A N 1
ATOM 780 C CA . ILE A 1 100 ? 0.157 6.661 -4.067 1.00 93.88 100 ILE A CA 1
ATOM 781 C C . ILE A 1 100 ? 0.033 7.567 -2.838 1.00 93.88 100 ILE A C 1
ATOM 783 O O . ILE A 1 100 ? -0.243 7.089 -1.736 1.00 93.88 100 ILE A O 1
ATOM 787 N N . ARG A 1 101 ? 0.249 8.880 -2.996 1.00 94.38 101 ARG A N 1
ATOM 788 C CA . ARG A 1 1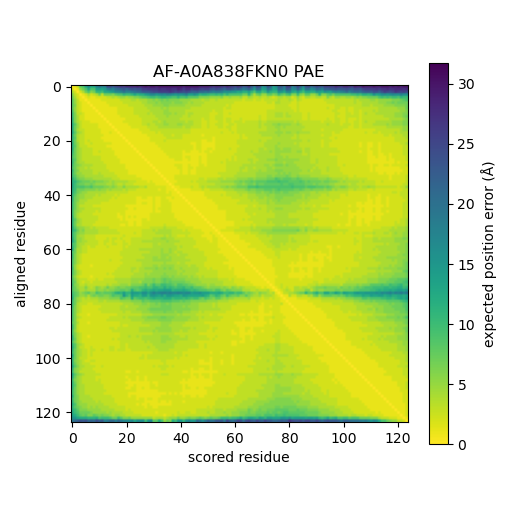01 ? 0.111 9.838 -1.889 1.00 94.38 101 ARG A CA 1
ATOM 789 C C . ARG A 1 101 ? -1.326 9.874 -1.367 1.00 94.38 101 ARG A C 1
ATOM 791 O O . ARG A 1 101 ? -1.503 9.919 -0.152 1.00 94.38 101 ARG A O 1
ATOM 798 N N . ARG A 1 102 ? -2.324 9.800 -2.255 1.00 96.81 102 ARG A N 1
ATOM 799 C CA . ARG A 1 102 ? -3.749 9.717 -1.896 1.00 96.81 102 ARG A CA 1
ATOM 800 C C . ARG A 1 102 ? -4.052 8.461 -1.077 1.00 96.81 102 ARG A C 1
ATOM 802 O O . ARG A 1 102 ? -4.593 8.573 0.019 1.00 96.81 102 ARG A O 1
ATOM 809 N N . LEU A 1 103 ? -3.631 7.290 -1.555 1.00 96.12 103 LEU A N 1
ATOM 810 C CA . LEU A 1 103 ? -3.818 6.014 -0.853 1.00 96.12 103 LEU A CA 1
ATOM 811 C C . LEU A 1 103 ? -3.128 6.007 0.518 1.00 96.12 103 LEU A C 1
ATOM 813 O O . LEU A 1 103 ? -3.708 5.579 1.514 1.00 96.12 103 LEU A O 1
ATOM 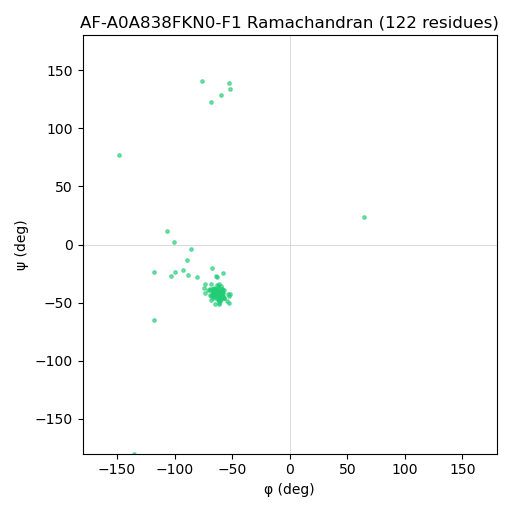817 N N . ARG A 1 104 ? -1.910 6.553 0.604 1.00 94.00 104 ARG A N 1
ATOM 818 C CA . ARG A 1 104 ? -1.181 6.662 1.874 1.00 94.00 104 ARG A CA 1
ATOM 819 C C . ARG A 1 104 ? -1.876 7.594 2.864 1.00 94.00 104 ARG A C 1
ATOM 821 O O . ARG A 1 104 ? -1.937 7.268 4.048 1.00 94.00 104 ARG A O 1
ATOM 828 N N . ALA A 1 105 ? -2.383 8.737 2.402 1.00 96.19 105 ALA A N 1
ATOM 829 C CA . ALA A 1 105 ? -3.169 9.637 3.243 1.00 96.19 105 ALA A CA 1
ATOM 830 C C . ALA A 1 105 ? -4.411 8.916 3.783 1.00 96.19 105 ALA A C 1
ATOM 832 O O . ALA A 1 105 ? -4.679 8.975 4.982 1.00 96.19 105 ALA A O 1
ATOM 833 N N . ARG A 1 106 ? -5.079 8.125 2.935 1.00 97.44 106 ARG A N 1
ATOM 834 C CA . ARG A 1 106 ? -6.240 7.340 3.350 1.00 97.44 106 ARG A CA 1
ATOM 835 C C . ARG A 1 106 ? -5.904 6.281 4.404 1.00 97.44 106 ARG A C 1
ATOM 837 O O . ARG A 1 106 ? -6.592 6.199 5.416 1.00 97.44 106 ARG A O 1
ATOM 844 N N . GLN A 1 107 ? -4.809 5.531 4.245 1.00 95.88 107 GLN A N 1
ATOM 845 C CA . GLN A 1 107 ? -4.354 4.584 5.278 1.00 95.88 107 GLN A CA 1
ATOM 846 C C . GLN A 1 107 ? -4.047 5.277 6.617 1.00 95.88 107 GLN A C 1
ATOM 848 O O . GLN A 1 107 ? -4.311 4.721 7.682 1.00 95.88 107 GLN A O 1
ATOM 853 N N . GLN A 1 108 ? -3.506 6.499 6.587 1.00 96.81 108 GLN A N 1
ATOM 854 C CA . GLN A 1 108 ? -3.239 7.274 7.803 1.00 96.81 108 GLN A CA 1
ATOM 855 C C . GLN A 1 108 ? -4.518 7.754 8.493 1.00 96.81 108 GLN A C 1
ATOM 857 O O . GLN A 1 108 ? -4.568 7.766 9.722 1.00 96.81 108 GLN A O 1
ATOM 862 N N . GLU A 1 109 ? -5.529 8.159 7.725 1.00 98.19 109 GLU A N 1
ATOM 863 C CA . GLU A 1 109 ? -6.852 8.505 8.253 1.00 98.19 109 GLU A CA 1
ATOM 864 C C . GLU A 1 109 ? -7.500 7.303 8.928 1.00 98.19 109 GLU A C 1
ATOM 866 O O . GLU A 1 109 ? -7.844 7.392 10.102 1.00 98.19 109 GLU A O 1
ATOM 871 N N . ILE A 1 110 ? -7.542 6.158 8.243 1.00 98.31 110 ILE A N 1
ATOM 872 C CA . ILE A 1 110 ? -8.069 4.904 8.791 1.00 98.31 110 ILE A CA 1
ATOM 873 C C . ILE A 1 110 ? -7.393 4.558 10.128 1.00 98.31 110 ILE A C 1
ATOM 875 O O . ILE A 1 110 ? -8.065 4.319 11.132 1.00 98.31 110 ILE A O 1
ATOM 879 N N . ALA A 1 111 ? -6.058 4.580 10.171 1.00 97.69 111 ALA A N 1
ATOM 880 C CA . ALA A 1 111 ? -5.317 4.281 11.392 1.00 97.69 111 ALA A CA 1
ATOM 881 C C . ALA A 1 111 ? -5.601 5.293 12.519 1.00 97.69 111 ALA A C 1
ATOM 883 O O . ALA A 1 111 ? -5.608 4.923 13.693 1.00 97.69 111 ALA A O 1
ATOM 884 N N . ARG A 1 112 ? -5.822 6.573 12.191 1.00 98.00 112 ARG A N 1
ATOM 885 C CA . ARG A 1 112 ? -6.180 7.608 13.173 1.00 98.00 112 ARG A CA 1
ATOM 886 C C . ARG A 1 112 ? -7.574 7.367 13.746 1.00 98.00 112 ARG A C 1
ATOM 888 O O . ARG A 1 112 ? -7.733 7.442 14.962 1.00 98.00 112 ARG A O 1
ATOM 895 N N . ASP A 1 113 ? -8.539 7.040 12.896 1.00 97.88 113 ASP A N 1
ATOM 896 C CA . ASP A 1 113 ? -9.927 6.811 13.295 1.00 97.88 113 ASP A CA 1
ATOM 897 C C . ASP A 1 113 ? -10.038 5.598 14.225 1.00 97.88 113 ASP A C 1
ATOM 899 O O . ASP A 1 113 ? -10.646 5.688 15.295 1.00 97.88 113 ASP A O 1
ATOM 903 N N . LEU A 1 114 ? -9.375 4.489 13.881 1.00 98.19 114 LEU A N 1
ATOM 904 C CA . LEU A 1 114 ? -9.335 3.304 14.742 1.00 98.19 114 LEU A CA 1
ATOM 905 C C . LEU A 1 114 ? -8.634 3.582 16.078 1.00 98.19 114 LEU A C 1
ATOM 907 O O . LEU A 1 114 ? -9.125 3.153 17.120 1.00 98.19 114 LEU A O 1
ATOM 911 N N . ARG A 1 115 ? -7.527 4.341 16.086 1.00 97.69 115 ARG A N 1
ATOM 912 C CA . ARG A 1 115 ? -6.857 4.734 17.341 1.00 97.69 115 ARG A CA 1
ATOM 913 C C . ARG A 1 115 ? -7.755 5.585 18.225 1.00 97.69 115 ARG A C 1
ATOM 915 O O . ARG A 1 115 ? -7.798 5.350 19.425 1.00 97.69 115 ARG A O 1
ATOM 922 N N . SER A 1 116 ? -8.475 6.546 17.644 1.00 97.25 116 SER A N 1
ATOM 923 C CA . SER A 1 116 ? -9.404 7.391 18.399 1.00 97.25 116 SER A CA 1
ATOM 924 C C . SER A 1 116 ? -10.483 6.554 19.084 1.00 97.25 116 SER A C 1
ATOM 926 O O . SER A 1 116 ? -10.794 6.790 20.249 1.00 97.25 116 SER A O 1
ATOM 928 N N . ARG A 1 117 ? -11.029 5.559 18.379 1.00 97.19 117 ARG A N 1
ATOM 929 C CA . ARG A 1 117 ? -12.018 4.627 18.936 1.00 97.19 117 ARG A CA 1
ATOM 930 C C . ARG A 1 117 ? -11.427 3.754 20.032 1.00 97.19 117 ARG A C 1
ATOM 932 O O . ARG A 1 117 ? -12.052 3.584 21.070 1.00 97.19 117 ARG A O 1
ATOM 939 N N . LEU A 1 118 ? -10.210 3.251 19.833 1.00 97.69 118 LEU A N 1
ATOM 940 C CA . LEU A 1 118 ? -9.523 2.442 20.836 1.00 97.69 118 LEU A CA 1
ATOM 941 C C . LEU A 1 118 ? -9.262 3.237 22.120 1.00 97.69 118 LEU A C 1
ATOM 943 O O . LEU A 1 118 ? -9.438 2.705 2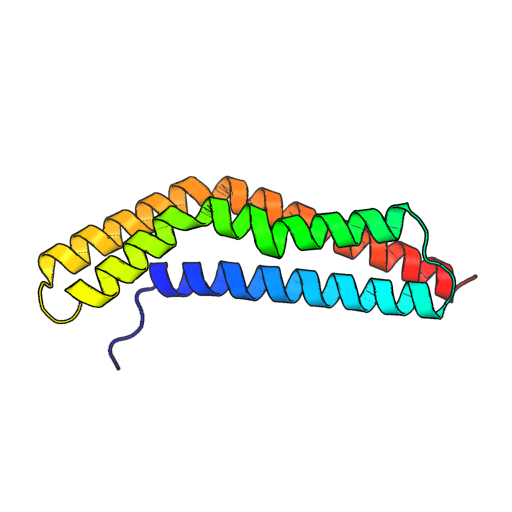3.211 1.00 97.69 118 LEU A O 1
ATOM 947 N N . THR A 1 119 ? -8.869 4.509 22.008 1.00 97.38 119 THR A N 1
ATOM 948 C CA . THR A 1 119 ? -8.727 5.394 23.171 1.00 97.38 119 THR A CA 1
ATOM 949 C C . THR A 1 119 ? -10.057 5.556 23.903 1.00 97.38 119 THR A C 1
ATOM 951 O O . THR A 1 119 ? -10.104 5.339 25.108 1.00 97.38 119 THR A O 1
ATOM 954 N N . GLN A 1 120 ? -11.148 5.840 23.185 1.00 96.00 120 GLN A N 1
ATOM 955 C CA . GLN A 1 120 ? -12.482 5.976 23.786 1.00 96.00 120 GLN A CA 1
ATOM 956 C C . GLN A 1 120 ? -12.938 4.693 24.494 1.00 96.00 120 GLN A C 1
ATOM 958 O O . GLN A 1 120 ? -13.437 4.758 25.610 1.00 96.00 120 GLN A O 1
ATOM 963 N N . ALA A 1 121 ? -12.711 3.527 23.884 1.00 95.44 121 ALA A N 1
ATOM 964 C CA . ALA A 1 121 ? -13.058 2.228 24.461 1.00 95.44 121 ALA A CA 1
ATOM 965 C C . ALA A 1 121 ? -12.233 1.857 25.706 1.00 95.44 121 ALA A C 1
ATOM 967 O O . ALA A 1 121 ? -12.634 0.983 26.464 1.00 95.44 121 ALA A O 1
ATOM 968 N N . ARG A 1 122 ? -11.065 2.478 25.906 1.00 95.25 122 ARG A N 1
ATOM 969 C CA . ARG A 1 122 ? -10.221 2.280 27.097 1.00 95.25 122 ARG A CA 1
ATOM 970 C C . ARG A 1 122 ? -10.572 3.216 28.247 1.00 95.25 122 ARG A C 1
ATOM 972 O O . ARG A 1 122 ? -10.232 2.916 29.387 1.00 95.25 122 ARG A O 1
ATOM 979 N N . GLU A 1 123 ? -11.143 4.372 27.930 1.00 93.56 123 GLU A N 1
ATOM 980 C CA . GLU A 1 123 ? -11.500 5.412 28.898 1.00 93.56 123 GLU A CA 1
ATOM 981 C C . GLU A 1 123 ? -12.942 5.282 29.410 1.00 93.56 123 GLU A C 1
ATOM 983 O O . GLU A 1 123 ? -13.247 5.822 30.474 1.00 93.56 123 GLU A O 1
ATOM 988 N N . GLY A 1 124 ? -13.810 4.595 28.657 1.00 77.38 124 GLY A N 1
ATOM 989 C CA . GLY A 1 124 ? -15.178 4.242 29.055 1.00 77.38 124 GLY A CA 1
ATOM 990 C C . GLY A 1 124 ? -15.241 2.965 29.877 1.00 77.38 124 GLY A C 1
ATOM 991 O O . GLY A 1 124 ? -16.036 2.954 30.844 1.00 77.38 124 GLY A O 1
#

Secondary structure (DSSP, 8-state):
-PPPPHHHHHHHHHHHHHHHHHHHHHHHHHHHHHTT---HHHHHHHHHHHHIIIIIHHHHTHHHHHHHHHHHHHTTT-HHHHHHHHHHHHHHHHHHHHHHHHHHHHHHHHHHHHHHHHHHHHH-

pLDDT: mean 93.82, std 7.22, range [41.88, 98.31]

Nearest PDB structures (foldseek):
  1i4d-assembly1_B  TM=4.011E-01  e=1.037E+00  Homo sapiens
  8tgd-assembly1_B  TM=3.850E-01  e=4.968E+00  Homo sapiens
  5f5p-assembly2_G  TM=2.547E-01  e=4.459E+00  Homo sapiens

Radius of gyration: 18.69 Å; Cα contacts (8 Å, |Δi|>4): 91; chains: 1; bounding box: 46×21×52 Å

Solvent-accessible surface area (backbone atoms only — not comparable to full-atom values): 6678 Å² total; per-residue (Å²): 130,84,78,75,54,65,62,60,52,51,56,52,49,56,54,54,54,40,44,52,53,31,51,56,36,49,52,55,49,53,54,23,49,75,69,71,65,58,48,73,64,60,52,48,45,45,51,51,34,46,44,46,48,68,42,55,51,52,63,70,41,44,63,43,50,54,34,50,53,54,23,61,69,22,59,83,80,33,61,69,59,18,52,55,34,49,52,51,30,43,54,44,50,64,70,42,42,67,59,52,52,51,54,51,52,50,47,52,49,45,44,48,54,52,47,54,51,45,53,52,66,72,74,107

Foldseek 3Di:
DPPDDPLVVVLVCLLVVLVVLLVLLVVLQVLCVVLVNDDPVSVVLSVLSCCLNPPVSCVLCVVLVVLVVVLVVCVVPPPVVNVVSVVVSVVSCVVSVVVSVVSVVSSVVSSVVSVVSSVVSVVD